Protein AF-A0A7V5FTT8-F1 (afdb_monomer)

Mean predicted aligned error: 7.2 Å

Foldseek 3Di:
DVVVVVVVVVVVVVVVPDPDDDDDPPCVVVVVVVVVVCVVVVNDDDDDPVRVVVVVVD

Structure (mmCIF, N/CA/C/O backbone):
data_AF-A0A7V5FTT8-F1
#
_entry.id   AF-A0A7V5FTT8-F1
#
loop_
_atom_site.group_PDB
_atom_site.id
_atom_site.type_symbol
_atom_site.label_atom_id
_atom_site.label_alt_id
_atom_site.label_comp_id
_atom_site.label_asym_id
_atom_site.label_entity_id
_atom_site.label_seq_id
_atom_site.pdbx_PDB_ins_code
_atom_site.Cartn_x
_atom_site.Cartn_y
_atom_site.Cartn_z
_atom_site.occupancy
_atom_site.B_iso_or_equiv
_atom_site.auth_seq_id
_atom_site.auth_comp_id
_atom_site.auth_asym_id
_atom_site.auth_atom_id
_atom_site.pdbx_PDB_model_num
ATOM 1 N N . THR A 1 1 ? -16.331 -10.092 17.261 1.00 76.12 1 THR A N 1
ATOM 2 C CA . THR A 1 1 ? -17.684 -9.630 17.634 1.00 76.12 1 THR A CA 1
ATOM 3 C C . THR A 1 1 ? -17.992 -8.352 16.884 1.00 76.12 1 THR A C 1
ATOM 5 O O . THR A 1 1 ? -17.067 -7.597 16.605 1.00 76.12 1 THR A O 1
ATOM 8 N N . VAL A 1 2 ? -19.264 -8.116 16.554 1.00 91.94 2 VAL A N 1
ATOM 9 C CA . VAL A 1 2 ? -19.736 -6.950 15.774 1.00 91.94 2 VAL A CA 1
ATOM 10 C C . VAL A 1 2 ? -19.244 -5.616 16.357 1.00 91.94 2 VAL A C 1
ATOM 12 O O . VAL A 1 2 ? -18.792 -4.751 15.618 1.00 91.94 2 VAL A O 1
ATOM 15 N N . GLN A 1 3 ? -19.192 -5.506 17.686 1.00 94.19 3 GLN A N 1
ATOM 16 C CA . GLN A 1 3 ? -18.721 -4.309 18.393 1.00 94.19 3 GLN A CA 1
ATOM 17 C C . GLN A 1 3 ? -17.254 -3.940 18.102 1.00 94.19 3 GLN A C 1
ATOM 19 O O . GLN A 1 3 ? -16.931 -2.760 18.037 1.00 94.19 3 GLN A O 1
ATOM 24 N N . ARG A 1 4 ? -16.355 -4.922 17.898 1.00 93.62 4 ARG A N 1
ATOM 25 C CA . ARG A 1 4 ? -14.946 -4.638 17.552 1.00 93.62 4 ARG A CA 1
ATOM 26 C C . ARG A 1 4 ? -14.826 -4.035 16.155 1.00 93.62 4 ARG A C 1
ATOM 28 O O . ARG A 1 4 ? -14.067 -3.097 15.973 1.00 93.62 4 ARG A O 1
ATOM 35 N N . LEU A 1 5 ? -15.595 -4.561 15.201 1.00 95.19 5 LEU A N 1
ATOM 36 C CA . LEU A 1 5 ? -15.664 -4.021 13.843 1.00 95.19 5 LEU A CA 1
ATOM 37 C C . LEU A 1 5 ? -16.219 -2.597 13.854 1.00 95.19 5 LEU A C 1
ATOM 39 O O . LEU A 1 5 ? -15.581 -1.705 13.321 1.00 95.19 5 LEU A O 1
ATOM 43 N N . GLN A 1 6 ? -17.333 -2.357 14.550 1.00 96.56 6 GLN A N 1
ATOM 44 C CA . GLN A 1 6 ? -17.899 -1.008 14.678 1.00 96.56 6 GLN A CA 1
ATOM 45 C C . GLN A 1 6 ? -16.921 -0.014 15.314 1.00 96.56 6 GLN A C 1
ATOM 47 O O . GLN A 1 6 ? -16.818 1.119 14.859 1.00 96.56 6 GLN A O 1
ATOM 52 N N . ALA A 1 7 ? -16.166 -0.433 16.333 1.00 95.81 7 ALA A N 1
ATOM 53 C CA . ALA A 1 7 ? -15.122 0.408 16.910 1.00 95.81 7 ALA A CA 1
ATOM 54 C C . ALA A 1 7 ? -14.003 0.725 15.902 1.00 95.81 7 ALA A C 1
ATOM 56 O O . ALA A 1 7 ? -13.557 1.866 15.843 1.00 95.81 7 ALA A O 1
ATOM 57 N N . MET A 1 8 ? -13.568 -0.251 15.096 1.00 95.81 8 MET A N 1
ATOM 58 C CA . MET A 1 8 ? -12.562 -0.027 14.050 1.00 95.81 8 MET A CA 1
ATOM 59 C C . MET A 1 8 ? -13.060 0.937 12.968 1.00 95.81 8 MET A C 1
ATOM 61 O O . MET A 1 8 ? -12.315 1.836 12.596 1.00 95.81 8 MET A O 1
ATOM 65 N N . GLU A 1 9 ? -14.309 0.796 12.519 1.00 94.88 9 GLU A N 1
ATOM 66 C CA . GLU A 1 9 ? -14.920 1.700 11.533 1.00 94.88 9 GLU A CA 1
ATOM 67 C C . GLU A 1 9 ? -15.031 3.132 12.071 1.00 94.88 9 GLU A C 1
ATOM 69 O O . GLU A 1 9 ? -14.643 4.077 11.395 1.00 94.88 9 GLU A O 1
ATOM 74 N N . ASN A 1 10 ? -15.467 3.303 13.323 1.00 94.38 10 ASN A N 1
ATOM 75 C CA . ASN A 1 10 ? -15.567 4.630 13.937 1.00 94.38 10 ASN A CA 1
ATOM 76 C C . ASN A 1 10 ? -14.195 5.305 14.097 1.00 94.38 10 ASN A C 1
ATOM 78 O O . ASN A 1 10 ? -14.073 6.513 13.904 1.00 94.38 10 ASN A O 1
ATOM 82 N N . LEU A 1 11 ? -13.157 4.540 14.460 1.00 92.00 11 LEU A N 1
ATOM 83 C CA . LEU A 1 11 ? -11.787 5.057 14.531 1.00 92.00 11 LEU A CA 1
ATOM 84 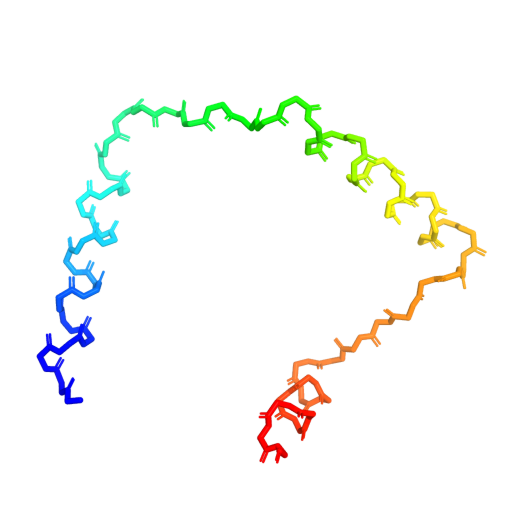C C . LEU A 1 11 ? -11.276 5.452 13.144 1.00 92.00 11 LEU A C 1
ATOM 86 O O . LEU A 1 11 ? -10.652 6.497 12.995 1.00 92.00 11 LEU A O 1
ATOM 90 N N . TRP A 1 12 ? -11.548 4.624 12.137 1.00 91.00 12 TRP A N 1
ATOM 91 C CA . TRP A 1 12 ? -11.147 4.886 10.761 1.00 91.00 12 TRP A CA 1
ATOM 92 C C . TRP A 1 12 ? -11.809 6.149 10.203 1.00 91.00 12 TRP A C 1
ATOM 94 O O . TRP A 1 12 ? -11.126 6.994 9.629 1.00 91.00 12 TRP A O 1
ATOM 104 N N . ASP A 1 13 ? -13.112 6.317 10.435 1.00 90.62 13 ASP A N 1
ATOM 105 C CA . ASP A 1 13 ? -13.859 7.511 10.041 1.00 90.62 13 ASP A CA 1
ATOM 106 C C . ASP A 1 13 ? -13.313 8.775 10.723 1.00 90.62 13 ASP A C 1
ATOM 108 O O . ASP A 1 13 ? -13.096 9.790 10.066 1.00 90.62 13 ASP A O 1
ATOM 112 N N . ALA A 1 14 ? -12.986 8.712 12.018 1.00 89.19 14 ALA A N 1
ATOM 113 C CA . ALA A 1 14 ? -12.368 9.838 12.720 1.00 89.19 14 ALA A CA 1
ATOM 114 C C . ALA A 1 14 ? -11.007 10.234 12.114 1.00 89.19 14 ALA A C 1
ATOM 116 O O . ALA A 1 14 ? -10.763 11.418 11.882 1.00 89.19 14 ALA A O 1
ATOM 117 N N . LEU A 1 15 ? -10.153 9.252 11.803 1.00 85.25 15 LEU A N 1
ATOM 118 C CA . LEU A 1 15 ? -8.830 9.477 11.208 1.00 85.2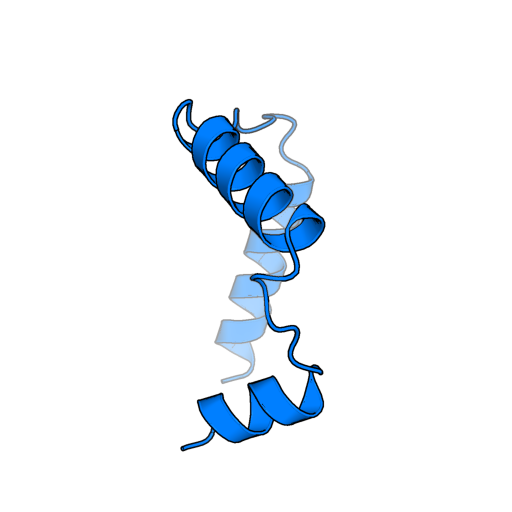5 15 LEU A CA 1
ATOM 119 C C . LEU A 1 15 ? -8.905 10.032 9.778 1.00 85.25 15 LEU A C 1
ATOM 121 O O . LEU A 1 15 ? -8.063 10.838 9.396 1.00 85.25 15 LEU A O 1
ATOM 125 N N . LEU A 1 16 ? -9.912 9.644 8.989 1.00 84.19 16 LEU A N 1
ATOM 126 C CA . LEU A 1 16 ? -10.116 10.170 7.631 1.00 84.19 16 LEU A CA 1
ATOM 127 C C . LEU A 1 16 ? -10.407 11.676 7.607 1.00 84.19 16 LEU A C 1
ATOM 129 O O . LEU A 1 16 ? -10.080 12.351 6.632 1.00 84.19 16 LEU A O 1
ATOM 133 N N . HIS A 1 17 ? -11.034 12.196 8.662 1.00 81.75 17 HIS A N 1
ATOM 134 C CA . HIS A 1 17 ? -11.395 13.608 8.777 1.00 81.75 17 HIS A CA 1
ATOM 135 C C . HIS A 1 17 ? -10.323 14.448 9.493 1.00 81.75 17 HIS A C 1
ATOM 137 O O . HIS A 1 17 ? -10.446 15.677 9.560 1.00 81.75 17 HIS A O 1
ATOM 143 N N . GLU A 1 18 ? -9.252 13.824 9.999 1.00 74.94 18 GLU A N 1
ATOM 144 C CA . GLU A 1 18 ? -8.078 14.547 10.478 1.00 74.94 18 GLU A CA 1
ATOM 145 C C . GLU A 1 18 ? -7.302 15.135 9.292 1.00 74.94 18 GLU A C 1
ATOM 147 O O . GLU A 1 18 ? -6.909 14.450 8.354 1.00 74.94 18 GLU A O 1
ATOM 152 N N . LYS A 1 19 ? -7.043 16.445 9.337 1.00 68.06 19 LYS A N 1
ATOM 153 C CA . LYS A 1 19 ? -6.310 17.167 8.279 1.00 68.06 19 LYS A CA 1
ATOM 154 C C . LYS A 1 19 ? -4.798 16.919 8.294 1.00 68.06 19 LYS A C 1
ATOM 156 O O . LYS A 1 19 ? -4.073 17.561 7.537 1.00 68.06 19 LYS A O 1
ATOM 161 N N . VAL A 1 20 ? -4.309 16.076 9.200 1.00 74.25 20 VAL A N 1
ATOM 162 C CA . VAL A 1 20 ? -2.880 15.812 9.352 1.00 74.25 20 VAL A CA 1
ATOM 163 C C . VAL A 1 20 ? -2.491 14.750 8.337 1.00 74.25 20 VAL A C 1
ATOM 165 O O . VAL A 1 20 ? -2.694 13.558 8.545 1.00 74.25 20 VAL A O 1
ATOM 168 N N . GLU A 1 21 ? -1.924 15.195 7.223 1.00 75.00 21 GLU A N 1
ATOM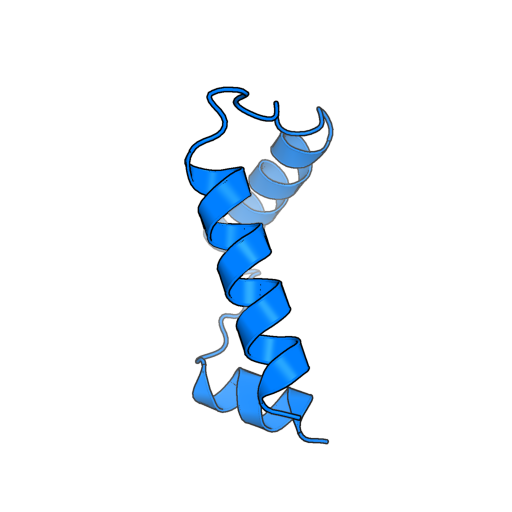 169 C CA . GLU A 1 21 ? -1.276 14.294 6.283 1.00 75.00 21 GLU A CA 1
ATOM 170 C C . GLU A 1 21 ? -0.035 13.705 6.968 1.00 75.00 21 GLU A C 1
ATOM 172 O O . GLU A 1 21 ? 0.913 14.414 7.310 1.00 75.00 21 GLU A O 1
ATOM 177 N N . ILE A 1 22 ? -0.076 12.404 7.263 1.00 81.00 22 ILE A N 1
ATOM 178 C CA . ILE A 1 22 ? 1.060 11.715 7.873 1.00 81.00 22 ILE A CA 1
ATOM 179 C C . ILE A 1 22 ? 2.125 11.550 6.795 1.00 81.00 22 ILE A C 1
ATOM 181 O O . ILE A 1 22 ? 1.971 10.757 5.863 1.00 81.00 22 ILE A O 1
ATOM 185 N N . GLU A 1 23 ? 3.226 12.279 6.954 1.00 86.75 23 GLU A N 1
ATOM 186 C CA . GLU A 1 23 ? 4.391 12.140 6.090 1.00 86.75 23 GLU A CA 1
ATOM 187 C C . GLU A 1 23 ? 4.865 10.686 6.062 1.00 86.75 23 GLU A C 1
ATOM 189 O O . GLU A 1 23 ? 5.059 10.030 7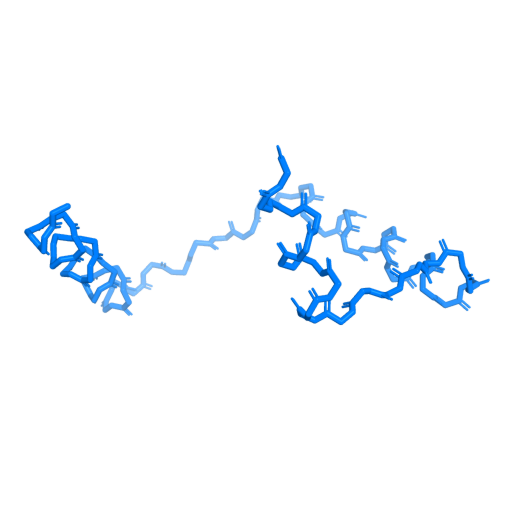.094 1.00 86.75 23 GLU A O 1
ATOM 194 N N . SER A 1 24 ? 5.074 10.173 4.851 1.00 88.75 24 SER A N 1
ATOM 195 C CA . SER A 1 24 ? 5.658 8.848 4.692 1.00 88.75 24 SER A CA 1
ATOM 196 C C . SER A 1 24 ? 7.041 8.817 5.350 1.00 88.75 24 SER A C 1
ATOM 198 O O . SER A 1 24 ? 7.845 9.725 5.130 1.00 88.75 24 SER A O 1
ATOM 200 N N . PRO A 1 25 ? 7.390 7.748 6.086 1.00 93.12 25 PRO A N 1
ATOM 201 C CA . PRO A 1 25 ? 8.735 7.608 6.622 1.00 93.12 25 PRO A CA 1
ATOM 202 C C . PRO A 1 25 ? 9.788 7.697 5.510 1.00 93.12 25 PRO A C 1
ATOM 204 O O . PRO A 1 25 ? 9.594 7.142 4.427 1.00 93.12 25 PRO A O 1
ATOM 207 N N . GLY A 1 26 ? 10.945 8.309 5.780 1.00 90.75 26 GLY A N 1
ATOM 208 C CA . GLY A 1 26 ? 11.988 8.508 4.759 1.00 90.75 26 GLY A CA 1
ATOM 209 C C . GLY A 1 26 ? 12.479 7.215 4.086 1.00 90.75 26 GLY A C 1
ATOM 210 O O . GLY A 1 26 ? 12.896 7.219 2.928 1.00 90.75 26 GLY A O 1
ATOM 211 N N . TRP A 1 27 ? 12.368 6.070 4.766 1.00 95.62 27 TRP A N 1
ATOM 212 C CA . TRP A 1 27 ? 12.701 4.763 4.195 1.00 95.62 27 TRP A CA 1
ATOM 213 C C . TRP A 1 27 ? 11.669 4.256 3.171 1.00 95.62 27 TRP A C 1
ATOM 215 O O . TRP A 1 27 ? 12.020 3.447 2.305 1.00 95.62 27 TRP A O 1
ATOM 225 N N . HIS A 1 28 ? 10.414 4.719 3.227 1.00 96.19 28 HIS A N 1
ATOM 226 C CA . HIS A 1 28 ? 9.312 4.217 2.400 1.00 96.19 28 HIS A CA 1
ATOM 227 C C . HIS A 1 28 ? 9.603 4.406 0.907 1.00 96.19 28 HIS A C 1
ATOM 229 O O . HIS A 1 28 ? 9.429 3.483 0.106 1.00 96.19 28 HIS A O 1
ATOM 235 N N . GLN A 1 29 ? 10.171 5.557 0.539 1.00 95.06 29 GLN A N 1
ATOM 236 C CA . GLN A 1 29 ? 10.572 5.843 -0.836 1.00 95.06 29 GLN A CA 1
ATOM 237 C C . GLN A 1 29 ? 11.568 4.806 -1.380 1.00 95.06 29 GLN A C 1
ATOM 239 O O . GLN A 1 29 ? 11.460 4.385 -2.535 1.00 95.06 29 GLN A O 1
ATOM 244 N N . ASN A 1 30 ? 12.529 4.370 -0.563 1.00 96.88 30 ASN A N 1
ATOM 245 C CA . ASN A 1 30 ? 13.542 3.399 -0.976 1.00 96.88 30 ASN A CA 1
ATOM 246 C C . ASN A 1 30 ? 12.933 2.013 -1.210 1.00 96.88 30 ASN A C 1
ATOM 248 O O . ASN A 1 30 ? 13.262 1.358 -2.201 1.00 96.88 30 ASN A O 1
ATOM 252 N N . VAL A 1 31 ? 11.987 1.600 -0.360 1.00 97.00 31 VAL A N 1
ATOM 253 C CA . VAL A 1 31 ? 11.236 0.348 -0.539 1.00 97.00 31 VAL A CA 1
ATOM 254 C C . VAL A 1 31 ? 10.443 0.374 -1.846 1.00 97.00 31 VAL A C 1
ATOM 256 O O . VAL A 1 31 ? 10.535 -0.569 -2.634 1.00 97.00 31 VAL A O 1
ATOM 259 N N . LEU A 1 32 ? 9.721 1.464 -2.126 1.00 96.31 32 LEU A N 1
ATOM 260 C CA . LEU A 1 32 ? 8.963 1.610 -3.372 1.00 96.31 32 LEU A CA 1
ATOM 261 C C . LEU A 1 32 ? 9.875 1.611 -4.604 1.00 96.31 32 LEU A C 1
ATOM 263 O O . LEU A 1 32 ? 9.565 0.946 -5.592 1.00 96.31 32 LEU A O 1
ATOM 267 N N . LYS A 1 33 ? 11.016 2.311 -4.550 1.00 97.25 33 LYS A N 1
ATOM 268 C CA . LYS A 1 33 ? 12.014 2.309 -5.633 1.00 97.25 33 LYS A CA 1
ATOM 269 C C . LYS A 1 33 ? 12.534 0.900 -5.915 1.00 97.25 33 LYS A C 1
ATOM 271 O O . LYS A 1 33 ? 12.601 0.510 -7.076 1.00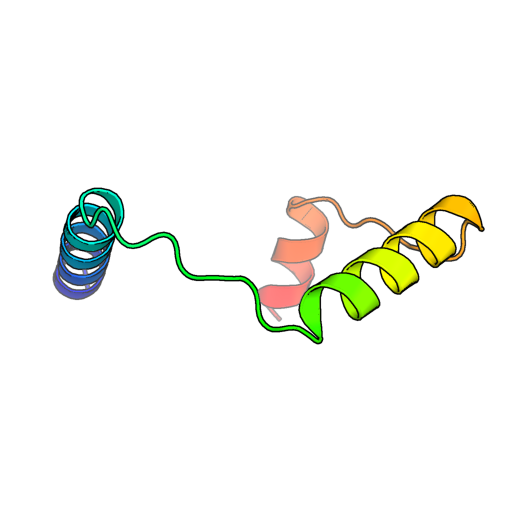 97.25 33 LYS A O 1
ATOM 276 N N . ASN A 1 34 ? 12.875 0.134 -4.878 1.00 97.44 34 ASN A N 1
ATOM 277 C CA . ASN A 1 34 ? 13.354 -1.239 -5.034 1.00 97.44 34 ASN A CA 1
ATOM 278 C C . ASN A 1 34 ? 12.268 -2.138 -5.656 1.00 97.44 34 ASN A C 1
ATOM 280 O O . ASN A 1 34 ? 12.508 -2.775 -6.679 1.00 97.44 34 ASN A O 1
ATOM 284 N N . ARG A 1 35 ? 11.039 -2.098 -5.123 1.00 97.31 35 ARG A N 1
ATOM 285 C CA . ARG A 1 35 ? 9.908 -2.868 -5.669 1.00 97.31 35 ARG A CA 1
ATOM 286 C C . ARG A 1 35 ? 9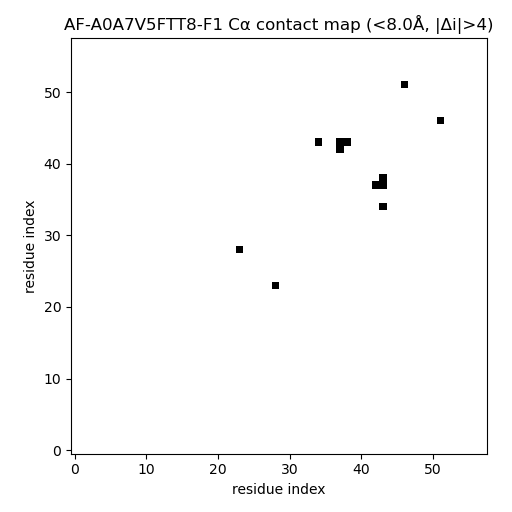.641 -2.542 -7.141 1.00 97.31 35 ARG A C 1
ATOM 288 O O . ARG A 1 35 ? 9.494 -3.458 -7.940 1.00 97.31 35 ARG A O 1
ATOM 295 N N . LYS A 1 36 ? 9.651 -1.257 -7.520 1.00 97.75 36 LYS A N 1
ATOM 296 C CA . LYS A 1 36 ? 9.485 -0.831 -8.921 1.00 97.75 36 LYS A CA 1
ATOM 297 C C . LYS A 1 36 ? 10.577 -1.388 -9.837 1.00 97.75 36 LYS A C 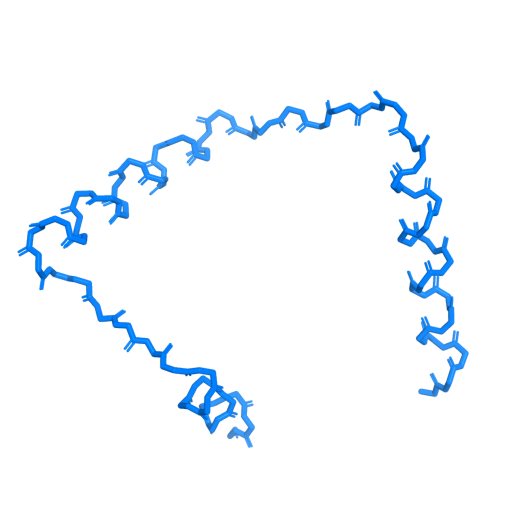1
ATOM 299 O O . LYS A 1 36 ? 10.257 -1.838 -10.931 1.00 97.75 36 LYS A O 1
ATOM 304 N N . LYS A 1 37 ? 11.842 -1.393 -9.395 1.00 98.25 37 LYS A N 1
ATOM 305 C CA . LYS A 1 37 ? 12.954 -1.982 -10.164 1.00 98.25 37 LYS A CA 1
ATOM 306 C C . LYS A 1 37 ? 12.748 -3.477 -10.403 1.00 98.25 37 LYS A C 1
ATOM 308 O O . LYS A 1 37 ? 12.856 -3.910 -11.541 1.00 98.25 37 LYS A O 1
ATOM 313 N N . ARG A 1 38 ? 12.384 -4.233 -9.363 1.00 98.12 38 ARG A N 1
ATOM 314 C CA . ARG A 1 38 ? 12.116 -5.677 -9.475 1.00 98.12 38 ARG A CA 1
ATOM 315 C C . ARG A 1 38 ? 10.965 -5.984 -10.431 1.00 98.12 38 ARG A C 1
ATOM 317 O O . ARG A 1 38 ? 11.076 -6.893 -11.241 1.00 98.12 38 ARG A O 1
ATOM 324 N N . ILE A 1 39 ? 9.892 -5.191 -10.379 1.00 98.00 39 ILE A N 1
ATOM 325 C CA . ILE A 1 39 ? 8.767 -5.313 -11.319 1.00 98.00 39 ILE A CA 1
ATOM 326 C C . ILE A 1 39 ? 9.238 -5.074 -12.757 1.00 98.00 39 ILE A C 1
ATOM 328 O O . ILE A 1 39 ? 8.955 -5.886 -13.631 1.00 98.00 39 ILE A O 1
ATOM 332 N N . ALA A 1 40 ? 9.988 -3.995 -13.001 1.00 97.94 40 ALA A N 1
ATOM 333 C CA . ALA A 1 40 ? 10.493 -3.672 -14.335 1.00 97.94 40 ALA A CA 1
ATOM 334 C C . ALA A 1 40 ? 11.488 -4.718 -14.875 1.00 97.94 40 ALA A C 1
ATOM 336 O O . ALA A 1 40 ? 11.549 -4.928 -16.081 1.00 97.94 40 ALA A O 1
ATOM 337 N N . ALA A 1 41 ? 12.242 -5.375 -13.992 1.00 98.00 41 ALA A N 1
AT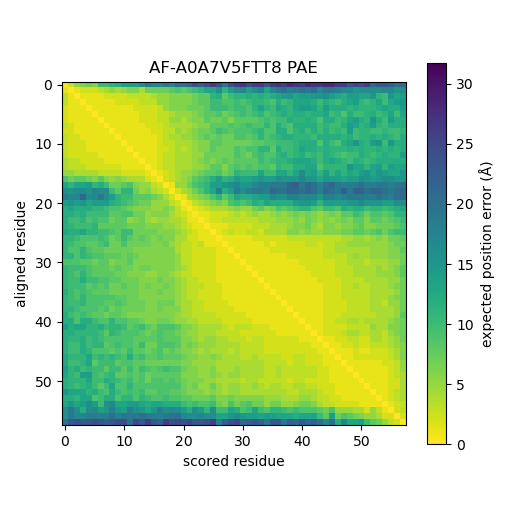OM 338 C CA . ALA A 1 41 ? 13.171 -6.449 -14.336 1.00 98.00 41 ALA A CA 1
ATOM 339 C C . ALA A 1 41 ? 12.492 -7.818 -14.551 1.00 98.00 41 ALA A C 1
ATOM 341 O O . ALA A 1 41 ? 13.161 -8.766 -14.948 1.00 98.00 41 ALA A O 1
ATOM 342 N N . GLY A 1 42 ? 11.184 -7.946 -14.287 1.00 97.50 42 GLY A N 1
ATOM 343 C CA . GLY A 1 42 ? 10.478 -9.233 -14.340 1.00 97.50 42 GLY A CA 1
ATOM 344 C C . GLY A 1 42 ? 10.776 -10.164 -13.155 1.00 97.50 42 GLY A C 1
ATOM 345 O O . GLY A 1 42 ? 10.444 -11.340 -13.199 1.00 97.50 42 GLY A O 1
ATOM 346 N N . GLU A 1 43 ? 11.373 -9.644 -12.081 1.00 97.81 43 GLU A N 1
ATOM 347 C CA . GLU A 1 43 ? 11.764 -10.378 -10.862 1.00 97.81 43 GLU A CA 1
ATOM 348 C C . GLU A 1 43 ? 10.681 -10.340 -9.763 1.00 97.81 43 GLU A C 1
ATOM 350 O O . GLU A 1 43 ? 10.927 -10.666 -8.591 1.00 97.81 43 GLU A O 1
ATOM 355 N N . ALA A 1 44 ? 9.497 -9.830 -10.099 1.00 96.31 44 ALA A N 1
ATOM 356 C CA . ALA A 1 44 ? 8.362 -9.731 -9.198 1.00 96.31 44 ALA A CA 1
ATOM 357 C C . ALA A 1 44 ? 7.250 -10.678 -9.646 1.00 96.31 44 ALA A C 1
ATOM 359 O O . ALA A 1 44 ? 6.833 -10.655 -10.802 1.00 96.31 44 ALA A O 1
ATOM 360 N N . GLU A 1 45 ? 6.737 -11.455 -8.699 1.00 94.75 45 GLU A N 1
ATOM 361 C CA . GLU A 1 45 ? 5.545 -12.275 -8.880 1.00 94.75 45 GLU A CA 1
ATOM 362 C C . GLU A 1 45 ? 4.320 -11.531 -8.348 1.00 94.75 45 GLU A C 1
ATOM 364 O O . GLU A 1 45 ? 4.383 -10.830 -7.332 1.00 94.75 45 GLU A O 1
ATOM 369 N N . PHE A 1 46 ? 3.196 -11.690 -9.041 1.00 94.12 46 PHE A N 1
ATOM 370 C CA . PHE A 1 46 ? 1.921 -11.103 -8.657 1.00 94.12 46 PHE A CA 1
ATOM 371 C C . PHE A 1 46 ? 0.964 -12.215 -8.263 1.00 94.12 46 PHE A C 1
ATOM 373 O O . PHE A 1 46 ? 0.810 -13.190 -8.991 1.00 94.12 46 PHE A O 1
ATOM 380 N N . LEU A 1 47 ? 0.303 -12.035 -7.125 1.00 95.56 47 LEU A N 1
ATOM 381 C CA . LEU A 1 47 ? -0.751 -12.926 -6.665 1.00 95.56 47 LEU A CA 1
ATOM 382 C C . LEU A 1 47 ? -2.099 -12.252 -6.886 1.00 95.56 47 LEU A C 1
ATOM 384 O O . LEU A 1 47 ? -2.299 -11.086 -6.533 1.00 95.56 47 LEU A O 1
ATOM 388 N N . SER A 1 48 ? -3.049 -13.002 -7.423 1.00 96.50 48 SER A N 1
ATOM 389 C CA . SER A 1 48 ? -4.455 -12.634 -7.366 1.00 96.50 48 SER A CA 1
ATOM 390 C C . SER A 1 48 ? -4.943 -12.624 -5.914 1.00 96.50 48 SER A C 1
ATOM 392 O O . SER A 1 48 ? -4.423 -13.321 -5.039 1.00 96.50 48 SER A O 1
ATOM 394 N N . LEU A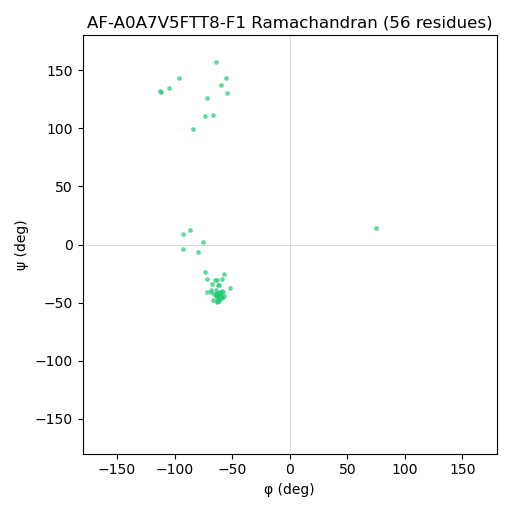 1 49 ? -6.018 -11.880 -5.646 1.00 95.25 49 LEU A N 1
ATOM 395 C CA . LEU A 1 49 ? -6.644 -11.875 -4.319 1.00 95.25 49 LEU A CA 1
ATOM 396 C C . LEU A 1 49 ? -7.120 -13.272 -3.889 1.00 95.25 49 LEU A C 1
ATOM 398 O O . LEU A 1 49 ? -7.129 -13.580 -2.698 1.00 95.25 49 LEU A O 1
ATOM 402 N N . LYS A 1 50 ? -7.493 -14.124 -4.853 1.00 96.06 50 LYS A N 1
ATOM 403 C CA . LYS A 1 50 ? -7.882 -15.515 -4.599 1.00 96.06 50 LYS A CA 1
ATOM 404 C C . LYS A 1 50 ? -6.694 -16.339 -4.095 1.00 96.06 50 LYS A C 1
ATOM 406 O O . LYS A 1 50 ? -6.842 -17.036 -3.096 1.00 96.06 50 LYS A O 1
ATOM 411 N N . GLU A 1 51 ? -5.541 -16.237 -4.754 1.00 96.12 51 GLU A N 1
ATOM 412 C CA . GLU A 1 51 ? -4.307 -16.926 -4.344 1.00 96.12 51 GLU A CA 1
ATOM 413 C C . GLU A 1 51 ? -3.822 -16.423 -2.983 1.00 96.12 51 GLU A C 1
ATOM 415 O O . GLU A 1 51 ? -3.531 -17.224 -2.099 1.00 96.12 51 GLU A O 1
ATOM 420 N N . LEU A 1 52 ? -3.836 -15.104 -2.766 1.00 95.50 52 LEU A N 1
ATOM 421 C CA . LEU A 1 52 ? -3.468 -14.510 -1.481 1.00 95.50 52 LEU A CA 1
ATOM 422 C C . LEU A 1 52 ? -4.352 -15.024 -0.334 1.00 95.50 52 LEU A C 1
ATOM 424 O O . LEU A 1 52 ? -3.846 -15.369 0.733 1.00 95.50 52 LEU A O 1
ATOM 428 N N . LYS A 1 53 ? -5.673 -15.082 -0.547 1.00 94.38 53 LYS A N 1
ATOM 429 C CA . LYS A 1 53 ? -6.614 -15.594 0.457 1.00 94.38 53 LYS A CA 1
ATOM 430 C C . LYS A 1 53 ? -6.340 -17.063 0.781 1.00 94.38 53 LYS A C 1
ATOM 432 O O . LYS A 1 53 ? -6.339 -17.423 1.952 1.00 94.38 53 LYS A O 1
ATOM 437 N N . ALA A 1 54 ? -6.058 -17.876 -0.236 1.00 95.12 54 ALA A N 1
ATOM 438 C CA . ALA A 1 54 ? -5.743 -19.288 -0.052 1.00 95.12 54 ALA A CA 1
ATOM 439 C C . ALA A 1 54 ? -4.471 -19.512 0.783 1.00 95.12 54 ALA A C 1
ATOM 441 O O . ALA A 1 54 ? -4.442 -20.457 1.554 1.00 95.12 54 ALA A O 1
ATOM 442 N N . ILE A 1 55 ? -3.456 -18.645 0.671 1.00 93.31 55 ILE A N 1
ATOM 443 C CA . ILE A 1 55 ? -2.222 -18.731 1.477 1.00 93.31 55 ILE A CA 1
ATOM 444 C C . ILE A 1 55 ? -2.470 -18.339 2.939 1.00 93.31 55 ILE A C 1
ATOM 446 O O . ILE A 1 55 ? -1.911 -18.944 3.843 1.00 93.31 55 ILE A O 1
ATOM 450 N N . ARG A 1 56 ? -3.277 -17.299 3.175 1.00 84.88 56 ARG A N 1
ATOM 451 C CA . ARG A 1 56 ? -3.518 -16.744 4.518 1.00 84.88 56 ARG A CA 1
ATOM 452 C C . ARG A 1 56 ? -4.384 -17.645 5.401 1.00 84.88 56 ARG A C 1
ATOM 454 O O . ARG A 1 56 ? -4.288 -17.568 6.619 1.00 84.88 56 ARG A O 1
ATOM 461 N N . ASP A 1 57 ? -5.278 -18.416 4.793 1.00 79.31 57 ASP A N 1
ATOM 462 C CA . ASP A 1 57 ? -6.235 -19.260 5.511 1.00 79.31 57 ASP A CA 1
ATOM 463 C C . ASP A 1 57 ? -5.643 -20.664 5.853 1.00 79.31 57 ASP A C 1
ATOM 465 O O . ASP A 1 57 ? -6.396 -21.553 6.256 1.00 79.31 57 ASP A O 1
ATOM 469 N N . VAL A 1 58 ? -4.316 -20.851 5.703 1.00 55.31 58 VAL A N 1
ATOM 470 C CA . VAL A 1 58 ? -3.509 -22.023 6.134 1.00 55.31 58 VAL A CA 1
ATOM 471 C C . VAL A 1 58 ? -2.833 -21.733 7.470 1.00 55.31 58 VAL A C 1
ATOM 473 O O . VAL A 1 58 ? -2.841 -22.640 8.331 1.00 55.31 58 VAL A O 1
#

pLDDT: mean 91.21, std 8.63, range [55.31, 98.25]

Sequence (58 aa):
TVQRLQAMENLWDALLHEKVEIESPGWHQNVLKNRKKRIAAGEAEFLSLKELKAIRDV

Secondary structure (DSSP, 8-state):
-HHHHHHHHHHHHHHHT-----PPPTTHHHHHHHHHHHHHTT------HHHHHHHHT-

Radius of gyration: 17.51 Å; Cα contacts (8 Å, |Δi|>4): 6; chains: 1; bounding box: 33×39×33 Å

Solvent-accessible surface area (backbone atoms only — not comparable to full-atom values): 3693 Å² total; per-residue (Å²): 111,72,68,60,54,54,51,52,51,54,51,50,54,55,57,72,71,49,87,72,79,79,76,75,58,84,64,53,60,56,54,52,52,51,53,53,51,32,49,75,70,67,75,54,86,85,74,54,73,68,57,51,49,60,63,71,79,109